Protein AF-A0A352WVX5-F1 (afdb_monomer)

Nearest PDB structures (foldseek):
  4jom-assembly1_A  TM=9.305E-01  e=2.878E-12  Escherichia coli K-12
  5fkv-assembly1_A  TM=9.048E-01  e=1.973E-11  Escherichia coli K-12
  5fku-assembly1_A  TM=9.277E-01  e=1.194E-10  Escherichia coli K-12
  5fkw-assembly1_A  TM=9.059E-01  e=1.439E-10  Escherichia coli K-12
  2hpi-assembly1_A  TM=8.293E-01  e=1.352E-10  Thermus aquaticus

pLDDT: mean 91.46, std 7.33, range [61.94, 97.88]

Solvent-accessible surface area (backbone atoms only — not comparable to full-atom values): 8357 Å² total; per-residue (Å²): 138,91,85,86,74,64,71,89,58,39,68,60,54,52,50,51,51,27,74,70,65,33,69,59,15,41,36,37,23,25,34,65,48,49,21,45,45,54,52,23,41,46,53,39,23,56,76,70,70,44,57,64,71,60,35,52,55,56,37,64,70,47,71,97,53,89,89,51,45,60,71,58,42,38,68,74,35,54,72,58,41,55,52,30,70,74,33,70,69,52,36,53,40,50,57,52,22,64,75,47,44,64,40,78,69,46,84,43,74,38,88,79,41,71,50,78,48,99,52,50,42,69,81,80,44,62,69,44,77,54,101,87,47,59,20,31,70,52,38,63,68,74,71,73,106

Mean predicted aligned error: 5.37 Å

Structure (mmCIF, N/CA/C/O backbone):
data_AF-A0A352WVX5-F1
#
_entry.id   AF-A0A352WVX5-F1
#
loop_
_atom_site.group_PDB
_atom_site.id
_atom_site.type_symbol
_atom_site.label_atom_id
_atom_site.label_alt_id
_atom_site.label_comp_id
_atom_site.label_asym_id
_atom_site.label_entity_id
_atom_site.label_seq_id
_atom_site.pdbx_PDB_ins_code
_atom_site.Cartn_x
_atom_site.Cartn_y
_atom_site.Cartn_z
_atom_site.occupancy
_atom_site.B_iso_or_equiv
_atom_site.auth_seq_id
_atom_site.auth_comp_id
_atom_site.auth_asym_id
_atom_site.auth_atom_id
_atom_site.pdbx_PDB_model_num
ATOM 1 N N . PHE A 1 1 ? 1.938 1.940 28.867 1.00 62.22 1 PHE A N 1
ATOM 2 C CA . PHE A 1 1 ? 2.473 0.575 28.691 1.00 62.22 1 PHE A CA 1
ATOM 3 C C . PHE A 1 1 ? 2.137 0.150 27.274 1.00 62.22 1 PHE A C 1
ATOM 5 O O . PHE A 1 1 ? 1.006 0.393 26.881 1.00 62.22 1 PHE A O 1
ATOM 12 N N . ASP A 1 2 ? 3.092 -0.414 26.534 1.00 75.94 2 ASP A N 1
ATOM 13 C CA . ASP A 1 2 ? 2.877 -0.984 25.196 1.00 75.94 2 ASP A CA 1
ATOM 14 C C . ASP A 1 2 ? 2.750 -2.505 25.362 1.00 75.94 2 ASP A C 1
ATOM 16 O O . ASP A 1 2 ? 3.685 -3.146 25.848 1.00 75.94 2 ASP A O 1
ATOM 20 N N . ILE A 1 3 ? 1.547 -3.049 25.157 1.00 80.81 3 ILE A N 1
ATOM 21 C CA . ILE A 1 3 ? 1.227 -4.457 25.436 1.00 80.81 3 ILE A CA 1
ATOM 22 C C . ILE A 1 3 ? 0.877 -5.143 24.119 1.00 80.81 3 ILE A C 1
ATOM 24 O O . ILE A 1 3 ? -0.211 -4.942 23.585 1.00 80.81 3 ILE A O 1
ATOM 28 N N . ASP A 1 4 ? 1.769 -6.019 23.662 1.00 80.94 4 ASP A N 1
ATOM 29 C CA . ASP A 1 4 ? 1.581 -6.836 22.465 1.00 80.94 4 ASP A CA 1
ATOM 30 C C . ASP A 1 4 ? 1.150 -8.274 22.794 1.00 80.94 4 ASP A C 1
ATOM 32 O O . ASP A 1 4 ? 1.504 -8.844 23.831 1.00 80.94 4 ASP A O 1
ATOM 36 N N . PHE A 1 5 ? 0.434 -8.907 21.863 1.00 81.25 5 PHE A N 1
ATOM 37 C CA . PHE A 1 5 ? 0.106 -10.335 21.898 1.00 81.25 5 PHE A CA 1
ATOM 38 C C . PHE A 1 5 ? 0.393 -11.008 20.549 1.00 81.25 5 PHE A C 1
ATOM 40 O O . PHE A 1 5 ? 0.416 -10.375 19.496 1.00 81.25 5 PHE A O 1
ATOM 47 N N . CYS A 1 6 ? 0.621 -12.326 20.575 1.00 83.25 6 CYS A N 1
ATOM 48 C CA . CYS A 1 6 ? 0.920 -13.099 19.369 1.00 83.25 6 CYS A CA 1
ATOM 49 C C . CYS A 1 6 ? -0.259 -13.089 18.380 1.00 83.25 6 CYS A C 1
ATOM 51 O O . CYS A 1 6 ? -1.419 -13.247 18.770 1.00 83.25 6 CYS A O 1
ATOM 53 N N . TYR A 1 7 ? 0.048 -12.992 17.084 1.00 81.19 7 TYR A N 1
ATOM 54 C CA . TYR A 1 7 ? -0.953 -12.966 16.018 1.00 81.19 7 TYR A CA 1
ATOM 55 C C . TYR A 1 7 ? -1.801 -14.250 15.936 1.00 81.19 7 TYR A C 1
ATOM 57 O O . TYR A 1 7 ? -2.941 -14.180 15.482 1.00 81.19 7 TYR A O 1
ATOM 65 N N . GLU A 1 8 ? -1.278 -15.405 16.370 1.00 85.69 8 GLU A N 1
ATOM 66 C CA . GLU A 1 8 ? -1.929 -16.717 16.213 1.00 85.69 8 GLU A CA 1
ATOM 67 C C . GLU A 1 8 ? -3.246 -16.825 16.989 1.00 85.69 8 GLU A C 1
ATOM 69 O O . GLU A 1 8 ? -4.238 -17.319 16.460 1.00 85.69 8 GLU A O 1
ATOM 74 N N . ARG A 1 9 ? -3.275 -16.320 18.228 1.00 87.81 9 ARG A N 1
ATOM 75 C CA . ARG A 1 9 ? -4.454 -16.363 19.114 1.00 87.81 9 ARG A CA 1
ATOM 76 C C . ARG A 1 9 ? -5.124 -15.000 19.271 1.00 87.81 9 ARG A C 1
ATOM 78 O O . ARG A 1 9 ? -5.912 -14.794 20.191 1.00 87.81 9 ARG A O 1
ATOM 85 N N . ARG A 1 10 ? -4.844 -14.058 18.361 1.00 85.56 10 ARG A N 1
ATOM 86 C CA . ARG A 1 10 ? -5.380 -12.690 18.442 1.00 85.56 10 ARG A CA 1
ATOM 87 C C . ARG A 1 10 ? -6.901 -12.647 18.480 1.00 85.56 10 ARG A C 1
ATOM 89 O O . ARG A 1 10 ? -7.463 -11.843 19.207 1.00 85.56 10 ARG A O 1
ATOM 96 N N . GLY A 1 11 ? -7.561 -13.516 17.713 1.00 87.50 11 GLY A N 1
ATOM 97 C CA . GLY A 1 11 ? -9.021 -13.549 17.646 1.00 87.50 11 GLY A CA 1
ATOM 98 C C . GLY A 1 11 ? -9.640 -13.865 19.005 1.00 87.50 11 GLY A C 1
ATOM 99 O O . GLY A 1 11 ? -10.631 -13.251 19.373 1.00 87.50 11 GLY A O 1
ATOM 100 N N . GLU A 1 12 ? -9.006 -14.748 19.783 1.00 91.31 12 GLU A N 1
ATOM 101 C CA . GLU A 1 12 ? -9.455 -15.097 21.135 1.00 91.31 12 GLU A CA 1
ATOM 102 C C . GLU A 1 12 ? -9.300 -13.922 22.104 1.00 91.31 12 GLU A C 1
ATOM 104 O O . GLU A 1 12 ? -10.182 -13.676 22.921 1.00 91.31 12 GLU A O 1
ATOM 109 N N . VAL A 1 13 ? -8.195 -13.175 21.996 1.00 90.31 13 VAL A N 1
ATOM 110 C CA . VAL A 1 13 ? -7.960 -11.982 22.822 1.00 90.31 13 VAL A CA 1
ATOM 111 C C . VAL A 1 13 ? -8.979 -10.897 22.492 1.00 90.31 13 VAL A C 1
ATOM 113 O O . VAL A 1 13 ? -9.577 -10.348 23.413 1.00 90.31 13 VAL A O 1
ATOM 116 N N . ILE A 1 14 ? -9.202 -10.627 21.199 1.00 89.25 14 ILE A N 1
ATOM 117 C CA . ILE A 1 14 ? -10.191 -9.649 20.723 1.00 89.25 14 ILE A CA 1
ATOM 118 C C . ILE A 1 14 ? -11.579 -10.035 21.231 1.00 89.25 14 ILE A C 1
ATOM 120 O O . ILE A 1 14 ? -12.234 -9.214 21.861 1.00 89.25 14 ILE A O 1
ATOM 124 N N . GLN A 1 15 ? -11.986 -11.294 21.045 1.00 90.81 15 GLN A N 1
ATOM 125 C CA . GLN A 1 15 ? -13.280 -11.773 21.522 1.00 90.81 15 GLN A CA 1
ATOM 126 C C . GLN A 1 15 ? -13.423 -11.589 23.036 1.00 90.81 15 GLN A C 1
ATOM 128 O O . GLN A 1 15 ? -14.416 -11.039 23.496 1.00 90.81 15 GLN A O 1
ATOM 133 N N . TYR A 1 16 ? -12.406 -11.974 23.810 1.00 93.62 16 TYR A N 1
ATOM 134 C CA . TYR A 1 16 ? -12.435 -11.840 25.263 1.00 93.62 16 TYR A CA 1
ATOM 135 C C . TYR A 1 16 ? -12.584 -10.384 25.725 1.00 93.62 16 TYR A C 1
ATOM 137 O O . TYR A 1 16 ? -13.360 -10.111 26.642 1.00 93.62 16 TYR A O 1
ATOM 145 N N . VAL A 1 17 ? -11.849 -9.440 25.126 1.00 92.75 17 VAL A N 1
ATOM 146 C CA . VAL A 1 17 ? -11.974 -8.025 25.514 1.00 92.75 17 VAL A CA 1
ATOM 147 C C . VAL A 1 17 ? -13.305 -7.436 25.051 1.00 92.75 17 VAL A C 1
ATOM 149 O O . VAL A 1 17 ? -13.911 -6.687 25.811 1.00 92.75 17 VAL A O 1
ATOM 152 N N . THR A 1 18 ? -13.803 -7.822 23.876 1.00 91.94 18 THR A N 1
ATOM 153 C CA . THR A 1 18 ? -15.138 -7.442 23.395 1.00 91.94 18 THR A CA 1
ATOM 154 C C . THR A 1 18 ? -16.228 -7.930 24.351 1.00 91.94 18 THR A C 1
ATOM 156 O O . THR A 1 18 ? -17.057 -7.130 24.778 1.00 91.94 18 THR A O 1
ATOM 159 N N . ASP A 1 19 ? -16.180 -9.194 24.779 1.00 94.88 19 ASP A N 1
ATOM 160 C CA . ASP A 1 19 ? -17.145 -9.762 25.732 1.00 94.88 19 ASP A CA 1
ATOM 161 C C . ASP A 1 19 ? -17.065 -9.088 27.111 1.00 94.88 19 ASP A C 1
ATOM 163 O O . ASP A 1 19 ? -18.067 -8.955 27.814 1.00 94.88 19 ASP A O 1
ATOM 167 N N . LYS A 1 20 ? -15.862 -8.668 27.518 1.00 96.19 20 LYS A N 1
ATOM 168 C CA . LYS A 1 20 ? -15.611 -8.073 28.834 1.00 96.19 20 LYS A CA 1
ATOM 169 C C . LYS A 1 20 ? -15.999 -6.597 28.924 1.00 96.19 20 LYS A C 1
ATOM 171 O O . LYS A 1 20 ? -16.459 -6.174 29.985 1.00 96.19 20 LYS A O 1
ATOM 176 N N . TYR A 1 21 ? -15.745 -5.816 27.875 1.00 95.38 21 TYR A N 1
ATOM 177 C CA . TYR A 1 21 ? -15.896 -4.356 27.891 1.00 95.38 21 TYR A CA 1
ATOM 178 C C . TYR A 1 21 ? -17.102 -3.853 27.088 1.00 95.38 21 TYR A C 1
ATOM 180 O O . TYR A 1 21 ? -17.531 -2.730 27.322 1.00 95.38 21 TYR A O 1
ATOM 188 N N . GLY A 1 22 ? -17.684 -4.678 26.213 1.00 94.12 22 GLY A N 1
ATOM 189 C CA . GLY A 1 22 ? -18.787 -4.304 25.328 1.00 94.12 22 GLY A CA 1
ATOM 190 C C . GLY A 1 22 ? -18.325 -4.080 23.887 1.00 94.12 22 GLY A C 1
ATOM 191 O O . GLY A 1 22 ? -17.211 -3.622 23.634 1.00 94.12 22 GLY A O 1
ATOM 192 N N . GLU A 1 23 ? -19.190 -4.413 22.927 1.00 91.56 23 GLU A N 1
ATOM 193 C CA . GLU A 1 23 ? -18.893 -4.333 21.488 1.00 91.56 23 GLU A CA 1
ATOM 194 C C . GLU A 1 23 ? -18.644 -2.899 21.005 1.00 91.56 23 GLU A C 1
ATOM 196 O O . GLU A 1 23 ? -17.811 -2.670 20.134 1.00 91.56 23 GLU A O 1
ATOM 201 N N . ASP A 1 24 ? -19.309 -1.918 21.607 1.00 94.12 24 ASP A N 1
ATOM 202 C CA . ASP A 1 24 ? -19.156 -0.495 21.311 1.00 94.12 24 ASP A CA 1
ATOM 203 C C . ASP A 1 24 ? -17.958 0.159 22.016 1.00 94.12 24 ASP A C 1
ATOM 205 O O . ASP A 1 24 ? -17.561 1.255 21.626 1.00 94.12 24 ASP A O 1
ATOM 209 N N . HIS A 1 25 ? -17.339 -0.514 22.991 1.00 94.88 25 HIS A N 1
ATOM 210 C CA . HIS A 1 25 ? -16.160 -0.048 23.737 1.00 94.88 25 HIS A CA 1
ATOM 211 C C . HIS A 1 25 ? -14.828 -0.585 23.196 1.00 94.88 25 HIS A C 1
ATOM 213 O O . HIS A 1 25 ? -13.762 -0.192 23.679 1.00 94.88 25 HIS A O 1
ATOM 219 N N . VAL A 1 26 ? -14.869 -1.489 22.213 1.00 93.00 26 VAL A N 1
ATOM 220 C CA . VAL A 1 26 ? -13.682 -2.109 21.618 1.00 93.00 26 VAL A CA 1
ATOM 221 C C . VAL A 1 26 ? -13.701 -1.915 20.108 1.00 93.00 26 VAL A C 1
ATOM 223 O O . VAL A 1 26 ? -14.634 -2.330 19.428 1.00 93.00 26 VAL A O 1
ATOM 226 N N . ALA A 1 27 ? -12.630 -1.349 19.555 1.00 92.50 27 ALA A N 1
ATOM 227 C CA . ALA A 1 27 ? -12.440 -1.277 18.108 1.00 92.50 27 ALA A CA 1
ATOM 228 C C . ALA A 1 27 ? -11.032 -1.722 17.721 1.00 92.50 27 ALA A C 1
ATOM 230 O O . ALA A 1 27 ? -10.068 -1.525 18.461 1.00 92.50 27 ALA A O 1
ATOM 231 N N . GL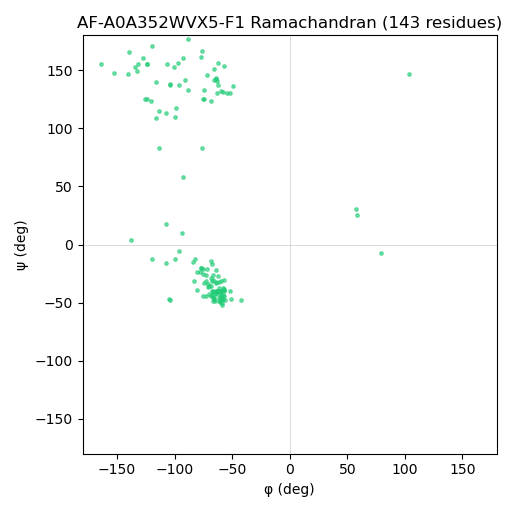N A 1 28 ? -10.894 -2.307 16.534 1.00 91.94 28 GLN A N 1
ATOM 232 C CA . GLN A 1 28 ? -9.575 -2.535 15.947 1.00 91.94 28 GLN A CA 1
ATOM 233 C C . GLN A 1 28 ? -9.024 -1.229 15.359 1.00 91.94 28 GLN A C 1
ATOM 235 O O . GLN A 1 28 ? -9.767 -0.289 15.095 1.00 91.94 28 GLN A O 1
ATOM 240 N N . ILE A 1 29 ? -7.717 -1.152 15.140 1.00 91.00 29 ILE A N 1
ATOM 241 C CA . ILE A 1 29 ? -7.073 0.050 14.599 1.00 91.00 29 ILE A CA 1
ATOM 242 C C . ILE A 1 29 ? -6.895 -0.086 13.082 1.00 91.00 29 ILE A C 1
ATOM 244 O O . ILE A 1 29 ? -6.505 -1.152 12.600 1.00 91.00 29 ILE A O 1
ATOM 248 N N . VAL A 1 30 ? -7.159 0.967 12.301 1.00 90.75 30 VAL A N 1
ATOM 249 C CA . VAL A 1 30 ? -6.860 0.948 10.856 1.00 90.75 30 VAL A CA 1
ATOM 250 C C . VAL A 1 30 ? -5.357 1.027 10.596 1.00 90.75 30 VAL A C 1
ATOM 252 O O . VAL A 1 30 ? -4.597 1.710 11.283 1.00 90.75 30 VAL A O 1
ATOM 255 N N . THR A 1 31 ? -4.924 0.355 9.538 1.00 88.44 31 THR A N 1
ATOM 256 C CA . THR A 1 31 ? -3.623 0.566 8.909 1.00 88.44 31 THR A CA 1
ATOM 257 C C . THR A 1 31 ? -3.803 0.812 7.416 1.00 88.44 31 THR A C 1
ATOM 259 O O . THR A 1 31 ? -4.830 0.466 6.829 1.00 88.44 31 THR A O 1
ATOM 262 N N . PHE A 1 32 ? -2.804 1.404 6.775 1.00 88.19 32 PHE A N 1
ATOM 263 C CA . PHE A 1 32 ? -2.842 1.677 5.345 1.00 88.19 32 PHE A CA 1
ATOM 264 C C . PHE A 1 32 ? -1.688 0.977 4.652 1.00 88.19 32 PHE A C 1
ATOM 266 O O . PHE A 1 32 ? -0.520 1.213 4.959 1.00 88.19 32 PHE A O 1
ATOM 273 N N . ASN A 1 33 ? -2.022 0.153 3.662 1.00 88.12 33 ASN A N 1
ATOM 274 C CA . ASN A 1 33 ? -1.014 -0.353 2.745 1.00 88.12 33 ASN A CA 1
ATOM 275 C C . ASN A 1 33 ? -0.628 0.775 1.795 1.00 88.12 33 ASN A C 1
ATOM 277 O O . ASN A 1 33 ? -1.489 1.359 1.133 1.00 88.12 33 ASN A O 1
ATOM 281 N N . THR A 1 34 ? 0.662 1.076 1.719 1.00 91.50 34 THR A N 1
ATOM 282 C CA . THR A 1 34 ? 1.191 2.117 0.840 1.00 91.50 34 THR A CA 1
ATOM 283 C C . THR A 1 34 ? 1.626 1.545 -0.507 1.00 91.50 34 THR A C 1
ATOM 285 O O . THR A 1 34 ? 1.841 0.338 -0.678 1.00 91.50 34 THR A O 1
ATOM 288 N N . MET A 1 35 ? 1.746 2.413 -1.507 1.00 94.06 35 MET A N 1
ATOM 289 C CA . MET A 1 35 ? 2.281 2.059 -2.818 1.00 94.06 35 MET A CA 1
ATOM 290 C C . MET A 1 35 ? 3.810 1.927 -2.747 1.00 94.06 35 MET A C 1
ATOM 292 O O . MET A 1 35 ? 4.545 2.855 -3.075 1.00 94.06 35 MET A O 1
ATOM 296 N N . ALA A 1 36 ? 4.298 0.764 -2.309 1.00 94.69 36 ALA A N 1
ATOM 297 C CA . ALA A 1 36 ? 5.730 0.444 -2.315 1.00 94.69 36 ALA A CA 1
ATOM 298 C C . ALA A 1 36 ? 6.310 0.436 -3.745 1.00 94.69 36 ALA A C 1
ATOM 300 O O . ALA A 1 36 ? 5.579 0.148 -4.697 1.00 94.69 36 ALA A O 1
ATOM 301 N N . ALA A 1 37 ? 7.625 0.640 -3.896 1.00 96.12 37 ALA A N 1
ATOM 302 C CA . ALA A 1 37 ? 8.328 0.774 -5.184 1.00 96.12 37 ALA A CA 1
ATOM 303 C C . ALA A 1 37 ?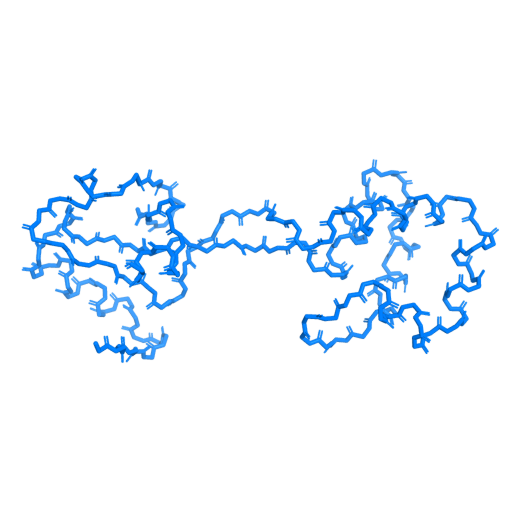 7.881 -0.232 -6.271 1.00 96.12 37 ALA A C 1
ATOM 305 O O . ALA A 1 37 ? 7.551 0.123 -7.402 1.00 96.12 37 ALA A O 1
ATOM 306 N N . ARG A 1 38 ? 7.786 -1.521 -5.923 1.00 95.50 38 ARG A N 1
ATOM 307 C CA . ARG A 1 38 ? 7.356 -2.576 -6.863 1.00 95.50 38 ARG A CA 1
ATOM 308 C C . ARG A 1 38 ? 5.866 -2.547 -7.189 1.00 95.50 38 ARG A C 1
ATOM 310 O O . ARG A 1 38 ? 5.468 -3.003 -8.259 1.00 95.50 38 ARG A O 1
ATOM 317 N N . ALA A 1 39 ? 5.035 -2.125 -6.243 1.00 95.19 39 ALA A N 1
ATOM 318 C CA . ALA A 1 39 ? 3.594 -2.031 -6.436 1.00 95.19 39 ALA A CA 1
ATOM 319 C C . ALA A 1 39 ? 3.253 -0.810 -7.295 1.00 95.19 39 ALA A C 1
ATOM 321 O O . ALA A 1 39 ? 2.504 -0.948 -8.260 1.00 95.19 39 ALA A O 1
ATOM 322 N N . VAL A 1 40 ? 3.877 0.340 -7.012 1.00 97.38 40 VAL A N 1
ATOM 323 C CA . VAL A 1 40 ? 3.613 1.587 -7.735 1.00 97.38 40 VAL A CA 1
ATOM 324 C C . VAL A 1 40 ? 3.980 1.487 -9.217 1.00 97.38 40 VAL A C 1
ATOM 326 O O . VAL A 1 40 ? 3.180 1.893 -10.053 1.00 97.38 40 VAL A O 1
ATOM 329 N N . ILE A 1 41 ? 5.097 0.831 -9.572 1.00 97.62 41 ILE A N 1
ATOM 330 C CA . ILE A 1 41 ? 5.450 0.561 -10.981 1.00 97.62 41 ILE A CA 1
ATOM 331 C C . ILE A 1 41 ? 4.338 -0.224 -11.681 1.00 97.62 41 ILE A C 1
ATOM 333 O O . ILE A 1 41 ? 3.957 0.104 -12.802 1.00 97.62 41 ILE A O 1
ATOM 337 N N . ARG A 1 42 ? 3.798 -1.257 -11.023 1.00 97.12 42 ARG A N 1
ATOM 338 C CA . ARG A 1 42 ? 2.753 -2.103 -11.611 1.00 97.12 42 ARG A CA 1
ATOM 339 C C . ARG A 1 42 ? 1.451 -1.356 -11.831 1.00 97.12 42 ARG A C 1
ATOM 341 O O . ARG A 1 42 ? 0.799 -1.557 -12.852 1.00 97.12 42 ARG A O 1
ATOM 348 N N . ASP A 1 43 ? 1.066 -0.516 -10.880 1.00 96.81 43 ASP A N 1
ATOM 349 C CA . ASP A 1 43 ? -0.183 0.231 -10.983 1.00 96.81 43 ASP A CA 1
ATOM 350 C C . ASP A 1 43 ? -0.108 1.344 -12.008 1.00 96.81 43 ASP A C 1
ATOM 352 O O . ASP A 1 43 ? -1.027 1.475 -12.812 1.00 96.81 43 ASP A O 1
ATOM 356 N N . VAL A 1 44 ? 0.986 2.104 -11.998 1.00 97.81 44 VAL A N 1
ATOM 357 C CA . VAL A 1 44 ? 1.194 3.194 -12.950 1.00 97.81 44 VAL A CA 1
ATOM 358 C C . VAL A 1 44 ? 1.365 2.639 -14.355 1.00 97.81 44 VAL A C 1
ATOM 360 O O . VAL A 1 44 ? 0.693 3.108 -15.266 1.00 97.81 44 VAL A O 1
ATOM 363 N N . GLY A 1 45 ? 2.165 1.582 -14.526 1.00 97.75 45 GLY A N 1
ATOM 364 C CA . GLY A 1 45 ? 2.325 0.921 -15.819 1.00 97.75 45 GLY A CA 1
ATOM 365 C C . GLY A 1 45 ? 0.997 0.421 -16.386 1.00 97.75 45 GLY A C 1
ATOM 366 O O . GLY A 1 45 ? 0.700 0.674 -17.548 1.00 97.75 45 GLY A O 1
ATOM 367 N N . ARG A 1 46 ? 0.146 -0.196 -15.553 1.00 97.12 46 ARG A N 1
ATOM 368 C CA . ARG A 1 46 ? -1.207 -0.603 -15.968 1.00 97.12 46 ARG A CA 1
ATOM 369 C C . ARG A 1 46 ? -2.095 0.596 -16.317 1.00 97.12 46 ARG A C 1
ATOM 371 O O . ARG A 1 46 ? -2.839 0.520 -17.284 1.00 97.12 46 ARG A O 1
ATOM 378 N N . ALA A 1 47 ? -2.050 1.674 -15.536 1.00 97.25 47 ALA A N 1
ATOM 379 C CA . ALA A 1 47 ? -2.863 2.867 -15.783 1.00 97.25 47 ALA A CA 1
ATOM 380 C C . ALA A 1 47 ? -2.445 3.626 -17.05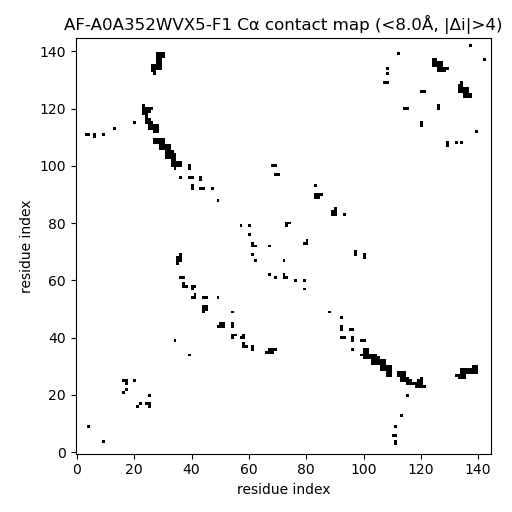5 1.00 97.25 47 ALA A C 1
ATOM 382 O O . ALA A 1 47 ? -3.280 4.270 -17.681 1.00 97.25 47 ALA A O 1
ATOM 383 N N . MET A 1 48 ? -1.168 3.535 -17.432 1.00 97.25 48 MET A N 1
ATOM 384 C CA . MET A 1 48 ? -0.596 4.145 -18.636 1.00 97.25 48 MET A CA 1
ATOM 385 C C . MET A 1 48 ? -0.579 3.205 -19.850 1.00 97.25 48 MET A C 1
ATOM 387 O O . MET A 1 48 ? 0.049 3.530 -20.852 1.00 97.25 48 MET A O 1
ATOM 391 N N . ASP A 1 49 ? -1.241 2.048 -19.758 1.00 96.81 49 ASP A N 1
ATOM 392 C CA . ASP A 1 49 ? -1.325 1.043 -20.827 1.00 96.81 49 ASP A CA 1
ATOM 393 C C . ASP A 1 49 ? 0.044 0.518 -21.313 1.00 96.81 49 ASP A C 1
ATOM 395 O O . ASP A 1 49 ? 0.234 0.120 -22.463 1.00 96.81 49 ASP A O 1
ATOM 399 N N . VAL A 1 50 ? 1.037 0.487 -20.416 1.00 97.44 50 VAL A N 1
ATOM 400 C CA . VAL A 1 50 ? 2.337 -0.134 -20.693 1.00 97.44 50 VAL A CA 1
ATOM 401 C C . VAL A 1 50 ? 2.164 -1.657 -20.663 1.00 97.44 50 VAL A C 1
ATOM 403 O O . VAL A 1 50 ? 1.604 -2.186 -19.694 1.00 97.44 50 VAL A O 1
ATOM 406 N N . PRO A 1 51 ? 2.682 -2.406 -21.659 1.00 97.69 51 PRO A N 1
ATOM 407 C CA . PRO A 1 51 ? 2.521 -3.853 -21.710 1.00 97.69 51 PRO A CA 1
ATOM 408 C C . PRO A 1 51 ? 2.944 -4.541 -20.410 1.00 97.69 51 PRO A C 1
ATOM 410 O O . PRO A 1 51 ? 4.054 -4.337 -19.910 1.00 97.69 51 PRO A O 1
ATOM 413 N N . TYR A 1 52 ? 2.082 -5.420 -19.890 1.00 96.00 52 TYR A N 1
ATOM 414 C CA . TYR A 1 52 ? 2.289 -6.098 -18.605 1.00 96.00 52 TYR A CA 1
ATOM 415 C C . TYR A 1 52 ? 3.661 -6.781 -18.497 1.00 96.00 52 TYR A C 1
ATOM 417 O O . TYR A 1 52 ? 4.314 -6.703 -17.459 1.00 96.00 52 TYR A O 1
ATOM 425 N N . ALA A 1 53 ? 4.129 -7.412 -19.578 1.00 97.50 53 ALA A N 1
ATOM 426 C CA . ALA A 1 53 ? 5.434 -8.069 -19.615 1.00 97.50 53 ALA A CA 1
ATOM 427 C C . ALA A 1 53 ? 6.595 -7.088 -19.369 1.00 97.50 53 ALA A C 1
ATOM 429 O O . ALA A 1 53 ? 7.532 -7.409 -18.635 1.00 97.50 53 ALA A O 1
ATOM 430 N N . THR A 1 54 ? 6.513 -5.882 -19.934 1.00 96.69 54 THR A N 1
ATOM 431 C CA . THR A 1 54 ? 7.497 -4.811 -19.737 1.00 96.69 54 THR A CA 1
ATOM 432 C C . THR A 1 54 ? 7.471 -4.320 -18.295 1.00 96.69 54 THR A C 1
ATOM 434 O O . THR A 1 54 ? 8.511 -4.279 -17.636 1.00 96.69 54 THR A O 1
ATOM 437 N N . VAL A 1 55 ? 6.276 -4.034 -17.775 1.00 97.62 55 VAL A N 1
ATOM 438 C CA . VAL A 1 55 ? 6.071 -3.573 -16.395 1.00 97.62 55 VAL A CA 1
ATOM 439 C C . VAL A 1 55 ? 6.598 -4.594 -15.383 1.00 97.62 55 VAL A C 1
ATOM 441 O O . VAL A 1 55 ? 7.325 -4.237 -14.456 1.00 97.62 55 VAL A O 1
ATOM 444 N N . GLU A 1 56 ? 6.288 -5.878 -15.571 1.00 97.25 56 GLU A N 1
ATOM 445 C CA . GLU A 1 56 ? 6.732 -6.942 -14.670 1.00 97.25 56 GLU A CA 1
ATOM 446 C C . GLU A 1 56 ? 8.249 -7.159 -14.740 1.00 97.25 56 GLU A C 1
ATOM 448 O O . GLU A 1 56 ? 8.878 -7.411 -13.710 1.00 97.25 56 GLU A O 1
ATOM 453 N N . ARG A 1 57 ? 8.862 -7.021 -15.924 1.00 96.69 57 ARG A N 1
ATOM 454 C CA . ARG A 1 57 ? 10.324 -7.087 -16.080 1.00 96.69 57 ARG A CA 1
ATOM 455 C C . ARG A 1 57 ? 11.016 -5.974 -15.293 1.00 96.69 57 ARG A C 1
ATOM 457 O O . ARG A 1 57 ? 11.954 -6.264 -14.554 1.00 96.69 57 ARG A O 1
ATOM 464 N N . ILE A 1 58 ? 10.523 -4.740 -15.390 1.00 96.38 58 ILE A N 1
ATOM 465 C CA . ILE A 1 58 ? 11.053 -3.592 -14.638 1.00 96.38 58 ILE A CA 1
ATOM 466 C C . ILE A 1 58 ? 10.832 -3.796 -13.131 1.00 96.38 58 ILE A C 1
ATOM 468 O O . ILE A 1 58 ? 11.774 -3.721 -12.344 1.00 96.38 58 ILE A O 1
ATOM 472 N N . ALA A 1 59 ? 9.617 -4.162 -12.710 1.00 96.69 59 ALA A N 1
ATOM 473 C CA . ALA A 1 59 ? 9.280 -4.362 -11.297 1.00 96.69 59 ALA A CA 1
ATOM 474 C C . ALA A 1 59 ? 10.043 -5.525 -10.628 1.00 96.69 59 ALA A C 1
ATOM 476 O O . ALA A 1 59 ? 10.144 -5.575 -9.397 1.00 96.69 59 ALA A O 1
ATOM 477 N N . LYS A 1 60 ? 10.557 -6.494 -11.398 1.00 96.12 60 LYS A N 1
ATOM 478 C CA . LYS A 1 60 ? 11.416 -7.583 -10.895 1.00 96.12 60 LYS A CA 1
ATOM 479 C C . LYS A 1 60 ? 12.860 -7.157 -10.642 1.00 96.12 60 LYS A C 1
ATOM 481 O O . LYS A 1 60 ? 13.505 -7.805 -9.824 1.00 96.12 60 LYS A O 1
ATOM 486 N N . ARG A 1 61 ? 13.343 -6.101 -11.303 1.00 95.44 61 ARG A N 1
ATOM 487 C CA . ARG A 1 61 ? 14.698 -5.563 -11.097 1.00 95.44 61 ARG A CA 1
ATOM 488 C C . ARG A 1 61 ? 14.819 -4.727 -9.825 1.00 95.44 61 ARG A C 1
ATOM 490 O O . ARG A 1 61 ? 15.910 -4.588 -9.299 1.00 95.44 61 ARG A O 1
ATOM 497 N N . ILE A 1 62 ? 13.701 -4.237 -9.290 1.00 95.94 62 ILE A N 1
ATOM 498 C CA . ILE A 1 62 ? 13.681 -3.542 -8.000 1.00 95.94 62 ILE A CA 1
ATOM 499 C C . ILE A 1 62 ? 13.983 -4.535 -6.857 1.00 95.94 62 ILE A C 1
ATOM 501 O O . ILE A 1 62 ? 13.242 -5.520 -6.708 1.00 95.94 62 ILE A O 1
ATOM 505 N N . PRO A 1 63 ? 15.014 -4.280 -6.026 1.00 93.88 63 PRO A N 1
ATOM 506 C CA . PRO A 1 63 ? 15.377 -5.141 -4.903 1.00 93.88 63 PRO A CA 1
ATOM 507 C C . PRO A 1 63 ? 14.237 -5.370 -3.902 1.00 93.88 63 PRO A C 1
ATOM 509 O O . PRO A 1 63 ? 13.338 -4.548 -3.723 1.00 93.88 63 PRO A O 1
ATOM 512 N N . ARG A 1 64 ? 14.282 -6.508 -3.200 1.00 91.38 64 ARG A N 1
ATOM 513 C CA . ARG A 1 64 ? 13.331 -6.849 -2.126 1.00 91.38 64 ARG A CA 1
ATOM 514 C C . ARG A 1 64 ? 13.861 -6.408 -0.764 1.00 91.38 64 ARG A C 1
ATOM 516 O O . ARG A 1 64 ? 14.041 -7.231 0.127 1.00 91.38 64 ARG A O 1
ATOM 523 N N . VAL A 1 65 ? 14.125 -5.115 -0.632 1.00 92.31 65 VAL A N 1
ATOM 524 C CA . VAL A 1 65 ? 14.542 -4.499 0.630 1.00 92.31 65 VAL A CA 1
ATOM 525 C C . VAL A 1 65 ? 13.354 -3.745 1.217 1.00 92.31 65 VAL A C 1
ATOM 527 O O . VAL A 1 65 ? 12.584 -3.116 0.487 1.00 92.31 65 VAL A O 1
ATOM 530 N N . LEU A 1 66 ? 13.169 -3.851 2.533 1.00 87.56 66 LEU A N 1
ATOM 531 C CA . LEU A 1 66 ? 12.106 -3.136 3.231 1.00 87.56 66 LEU A CA 1
ATOM 532 C C . LEU A 1 66 ? 12.295 -1.625 3.032 1.00 87.56 66 LEU A C 1
ATOM 534 O O . LEU A 1 66 ? 13.398 -1.117 3.207 1.00 87.56 66 LEU A O 1
ATOM 538 N N . ASN A 1 67 ? 11.219 -0.922 2.673 1.00 88.62 67 ASN A N 1
ATOM 539 C CA . ASN A 1 67 ? 11.210 0.530 2.454 1.00 88.62 67 ASN A CA 1
ATOM 540 C C . ASN A 1 67 ? 12.187 1.039 1.374 1.00 88.62 67 ASN A C 1
ATOM 542 O O . ASN A 1 67 ? 12.589 2.200 1.414 1.00 88.62 67 ASN A O 1
ATOM 546 N N . ILE A 1 68 ? 12.563 0.203 0.396 1.00 95.38 68 ILE A N 1
ATOM 547 C CA . ILE A 1 68 ? 13.323 0.679 -0.766 1.00 95.38 68 ILE A CA 1
ATOM 548 C C . ILE A 1 68 ? 12.510 1.697 -1.571 1.00 95.38 68 ILE A C 1
ATOM 550 O O . ILE A 1 68 ? 11.320 1.486 -1.819 1.00 95.38 68 ILE A O 1
ATOM 554 N N . THR A 1 69 ? 13.171 2.770 -2.000 1.00 96.56 69 THR A N 1
ATOM 555 C CA . THR A 1 69 ? 12.594 3.781 -2.890 1.00 96.56 69 THR A CA 1
ATOM 556 C C . THR A 1 69 ? 12.978 3.521 -4.342 1.00 96.56 69 THR A C 1
ATOM 558 O O . THR A 1 69 ? 14.018 2.915 -4.628 1.00 96.56 69 THR A O 1
ATOM 561 N N . LEU A 1 70 ? 12.178 4.022 -5.281 1.00 96.25 70 LEU A N 1
ATOM 562 C CA . LEU A 1 70 ? 12.502 3.979 -6.708 1.00 96.25 70 LEU A CA 1
ATOM 563 C C . LEU A 1 70 ? 13.845 4.656 -7.002 1.00 96.25 70 LEU A C 1
ATOM 565 O O . LEU A 1 70 ? 14.626 4.141 -7.796 1.00 96.25 70 LEU A O 1
ATOM 569 N N . ASP A 1 71 ? 14.148 5.772 -6.338 1.00 95.75 71 ASP A N 1
ATOM 570 C CA . ASP A 1 71 ? 15.429 6.465 -6.510 1.00 95.75 71 ASP A CA 1
ATOM 571 C C . ASP A 1 71 ? 16.622 5.635 -6.031 1.00 95.75 71 ASP A C 1
ATOM 573 O O . ASP A 1 71 ? 17.661 5.628 -6.691 1.00 95.75 71 ASP A O 1
ATOM 577 N N . ALA A 1 72 ? 16.494 4.932 -4.903 1.00 95.56 72 ALA A N 1
ATOM 578 C CA . ALA A 1 72 ? 17.546 4.041 -4.420 1.00 95.56 72 ALA A CA 1
ATOM 579 C C . ALA A 1 72 ? 17.738 2.854 -5.375 1.00 95.56 72 ALA A C 1
ATOM 581 O O . ALA A 1 72 ? 18.860 2.578 -5.796 1.00 95.56 72 ALA A O 1
ATOM 582 N N . ALA A 1 73 ? 16.641 2.223 -5.801 1.00 95.31 73 ALA A N 1
ATOM 583 C CA . ALA A 1 73 ? 16.687 1.082 -6.711 1.00 95.31 73 ALA A CA 1
ATOM 584 C C . ALA A 1 73 ? 17.327 1.426 -8.068 1.00 95.31 73 ALA A C 1
ATOM 586 O O . ALA A 1 73 ? 18.125 0.651 -8.591 1.00 95.31 73 ALA A O 1
ATOM 587 N N . LEU A 1 74 ? 17.017 2.599 -8.631 1.00 94.56 74 LEU A N 1
ATOM 588 C CA . LEU A 1 74 ? 17.590 3.046 -9.907 1.00 94.56 74 LEU A CA 1
ATOM 589 C C . LEU A 1 74 ? 19.065 3.455 -9.794 1.00 94.56 74 LEU A C 1
ATOM 591 O O . LEU A 1 74 ? 19.796 3.357 -10.775 1.00 94.56 74 LEU A O 1
ATOM 595 N N . LYS A 1 75 ? 19.527 3.887 -8.614 1.00 94.75 75 LYS A N 1
ATOM 596 C CA . LYS A 1 75 ? 20.955 4.149 -8.368 1.00 94.75 75 LYS A CA 1
ATOM 597 C C . LYS A 1 75 ? 21.777 2.864 -8.294 1.00 94.75 75 LYS A C 1
ATOM 599 O O . LYS A 1 75 ? 22.935 2.871 -8.704 1.00 94.75 75 LYS A O 1
ATOM 604 N N . GLU A 1 76 ? 21.198 1.788 -7.766 1.00 94.00 76 GLU A N 1
ATOM 605 C CA . GLU A 1 76 ? 21.860 0.482 -7.669 1.00 94.00 76 GLU A CA 1
ATOM 606 C C . GLU A 1 76 ? 21.947 -0.231 -9.026 1.00 94.00 76 GLU A C 1
ATOM 608 O O . GLU A 1 76 ? 22.933 -0.915 -9.301 1.00 94.00 76 GLU A O 1
ATOM 613 N N . ASP A 1 77 ? 20.953 -0.041 -9.898 1.00 94.62 77 ASP A N 1
ATOM 614 C CA . ASP A 1 77 ? 20.899 -0.662 -11.222 1.00 94.62 77 ASP A CA 1
ATOM 615 C C . ASP A 1 77 ? 21.010 0.376 -12.350 1.00 94.62 77 ASP A C 1
ATOM 617 O O . ASP A 1 77 ? 20.021 0.796 -12.958 1.00 94.62 77 ASP A O 1
ATOM 621 N N . LYS A 1 78 ? 22.251 0.762 -12.669 1.00 94.19 78 LYS A N 1
ATOM 622 C CA . LYS A 1 78 ? 22.533 1.741 -13.730 1.00 94.19 78 LYS A CA 1
ATOM 623 C C . LYS A 1 78 ? 21.992 1.311 -15.097 1.00 94.19 78 LYS A C 1
ATOM 625 O O . LYS A 1 78 ? 21.469 2.138 -15.831 1.00 94.19 78 LYS A O 1
ATOM 630 N N . ALA A 1 79 ? 22.059 0.021 -15.425 1.00 95.94 79 ALA A N 1
ATOM 631 C CA . ALA A 1 79 ? 21.551 -0.473 -16.702 1.00 95.94 79 ALA A CA 1
ATOM 632 C C . ALA A 1 79 ? 20.022 -0.342 -16.805 1.00 95.94 79 ALA A C 1
ATOM 634 O O . ALA A 1 79 ? 19.496 -0.176 -17.900 1.00 95.94 79 ALA A O 1
ATOM 635 N N . LEU A 1 80 ? 19.297 -0.435 -15.683 1.00 95.31 80 LEU A N 1
ATOM 636 C CA . LEU A 1 80 ? 17.863 -0.135 -15.646 1.00 95.31 80 LEU A CA 1
ATOM 637 C C . LEU A 1 80 ? 17.597 1.360 -15.811 1.00 95.31 80 LEU A C 1
ATOM 639 O O . LEU A 1 80 ? 16.670 1.734 -16.525 1.00 95.31 80 LEU A O 1
ATOM 643 N N . ALA A 1 81 ? 18.390 2.201 -15.146 1.00 95.69 81 ALA A N 1
ATOM 644 C CA . ALA A 1 81 ? 18.258 3.648 -15.253 1.00 95.69 81 ALA A CA 1
ATOM 645 C C . ALA A 1 81 ? 18.471 4.121 -16.700 1.00 95.69 81 ALA A C 1
ATOM 647 O O . ALA A 1 81 ? 17.604 4.804 -17.238 1.00 95.69 81 ALA A O 1
ATOM 648 N N . ASP A 1 82 ? 19.549 3.672 -17.348 1.00 96.56 82 ASP A N 1
ATOM 649 C CA . ASP A 1 82 ? 19.866 4.013 -18.740 1.00 96.56 82 ASP A CA 1
ATOM 650 C C . ASP A 1 82 ? 18.753 3.541 -19.700 1.00 96.56 82 ASP A C 1
ATOM 652 O O . ASP A 1 82 ? 18.350 4.263 -20.612 1.00 96.56 82 ASP A O 1
ATOM 656 N N . GLU A 1 83 ? 18.200 2.345 -19.466 1.00 95.81 83 GLU A N 1
ATOM 657 C CA . GLU A 1 83 ? 17.067 1.819 -20.232 1.00 95.81 83 GLU A CA 1
ATOM 658 C C . GLU A 1 83 ? 15.823 2.712 -20.096 1.00 95.81 83 GLU A C 1
ATOM 660 O O . GLU A 1 83 ? 15.217 3.085 -21.102 1.00 95.81 83 GLU A O 1
ATOM 665 N N . ILE A 1 84 ? 15.463 3.089 -18.866 1.00 96.06 84 ILE A N 1
ATOM 666 C CA . ILE A 1 84 ? 14.319 3.967 -18.587 1.00 96.06 84 ILE A CA 1
ATOM 667 C C . ILE A 1 84 ? 14.525 5.351 -19.203 1.00 96.06 84 ILE A C 1
ATOM 669 O O . ILE A 1 84 ? 13.574 5.914 -19.732 1.00 96.06 84 ILE A O 1
ATOM 673 N N . GLU A 1 85 ? 15.735 5.910 -19.150 1.00 95.50 85 GLU A N 1
ATOM 674 C CA . GLU A 1 85 ? 16.018 7.222 -19.743 1.00 95.50 85 GLU A CA 1
ATOM 675 C C . GLU A 1 85 ? 15.937 7.207 -21.273 1.00 95.50 85 GLU A C 1
ATOM 677 O O . GLU A 1 85 ? 15.547 8.210 -21.877 1.00 95.50 85 GLU A O 1
ATOM 682 N N . SER A 1 86 ? 16.268 6.072 -21.895 1.00 96.19 86 SER A N 1
ATOM 683 C CA . SER A 1 86 ? 16.234 5.906 -23.351 1.00 96.19 86 SER A CA 1
ATOM 684 C C . SER A 1 86 ? 14.823 5.755 -23.937 1.00 96.19 86 SER A C 1
ATOM 686 O O . SER A 1 86 ? 14.623 6.026 -25.122 1.00 96.19 86 SER A O 1
ATOM 688 N N . ASP A 1 87 ? 13.839 5.366 -23.121 1.00 96.94 87 ASP A N 1
ATOM 689 C CA . ASP A 1 87 ? 12.453 5.141 -23.535 1.00 96.94 87 ASP A CA 1
ATOM 690 C C . ASP A 1 87 ? 11.524 6.183 -22.895 1.00 96.94 87 ASP A C 1
ATOM 692 O O . ASP A 1 87 ? 11.320 6.221 -21.682 1.00 96.94 87 ASP A O 1
ATOM 696 N N . VAL A 1 88 ? 10.915 7.027 -23.733 1.00 97.06 88 VAL A N 1
ATOM 697 C CA . VAL A 1 88 ? 10.022 8.112 -23.294 1.00 97.06 88 VAL A CA 1
ATOM 698 C C . VAL A 1 88 ? 8.845 7.591 -22.463 1.00 97.06 88 VAL A C 1
ATOM 700 O O . VAL A 1 88 ? 8.498 8.205 -21.455 1.00 97.06 88 VAL A O 1
ATOM 703 N N . ILE A 1 89 ? 8.259 6.452 -22.841 1.00 96.19 89 ILE A N 1
ATOM 704 C CA . ILE A 1 89 ? 7.103 5.874 -22.146 1.00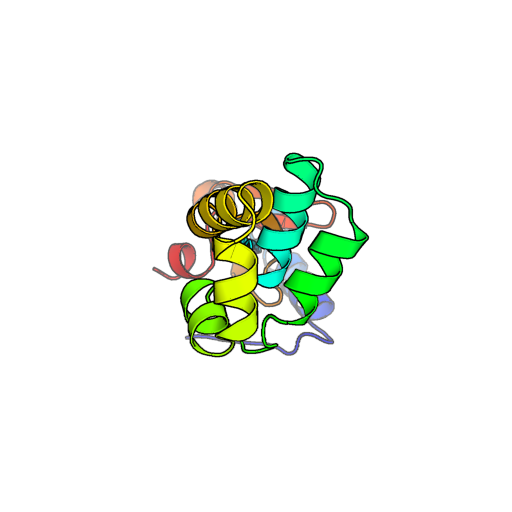 96.19 89 ILE A CA 1
ATOM 705 C C . ILE A 1 89 ? 7.529 5.382 -20.761 1.00 96.19 89 ILE A C 1
ATOM 707 O O . ILE A 1 89 ? 6.846 5.651 -19.769 1.00 96.19 89 ILE A O 1
ATOM 711 N N . LEU A 1 90 ? 8.671 4.693 -20.671 1.00 96.94 90 LEU A N 1
ATOM 712 C CA . LEU A 1 90 ? 9.185 4.202 -19.389 1.00 96.94 90 LEU A CA 1
ATOM 713 C C . LEU A 1 90 ? 9.606 5.343 -18.467 1.00 96.94 90 LEU A C 1
ATOM 715 O O . LEU A 1 90 ? 9.327 5.288 -17.266 1.00 96.94 90 LEU A O 1
ATOM 719 N N . ARG A 1 91 ? 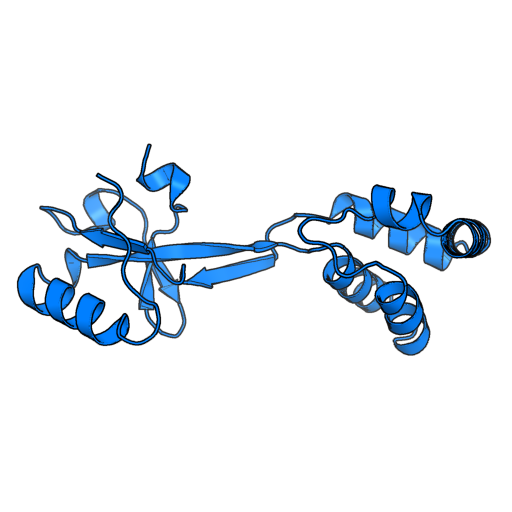10.235 6.383 -19.015 1.00 97.62 91 ARG A N 1
ATOM 720 C CA . ARG A 1 91 ? 10.605 7.581 -18.263 1.00 97.62 91 ARG A CA 1
ATOM 721 C C . ARG A 1 91 ? 9.379 8.242 -17.649 1.00 97.62 91 ARG A C 1
ATOM 723 O O . ARG A 1 91 ? 9.360 8.464 -16.439 1.00 97.62 91 ARG A O 1
ATOM 730 N N . ASP A 1 92 ? 8.351 8.503 -18.451 1.00 97.56 92 ASP A N 1
ATOM 731 C CA . ASP A 1 92 ? 7.135 9.172 -17.988 1.00 97.56 92 ASP A CA 1
ATOM 732 C C . ASP A 1 92 ? 6.397 8.307 -16.948 1.00 97.56 92 ASP A C 1
ATOM 734 O O . ASP A 1 92 ? 5.980 8.813 -15.900 1.00 97.56 92 ASP A O 1
ATOM 738 N N . MET A 1 93 ? 6.342 6.985 -17.167 1.00 97.81 93 MET A N 1
ATOM 739 C CA . MET A 1 93 ? 5.817 6.016 -16.197 1.00 97.81 93 MET A CA 1
ATOM 740 C C . MET A 1 93 ? 6.550 6.099 -14.856 1.00 97.81 93 MET A C 1
ATOM 742 O O . MET A 1 93 ? 5.918 6.176 -13.801 1.00 97.81 93 MET A O 1
ATOM 746 N N . ILE A 1 94 ? 7.882 6.115 -14.867 1.00 97.56 94 ILE A N 1
ATOM 747 C CA . ILE A 1 94 ? 8.686 6.177 -13.643 1.00 97.56 94 ILE A CA 1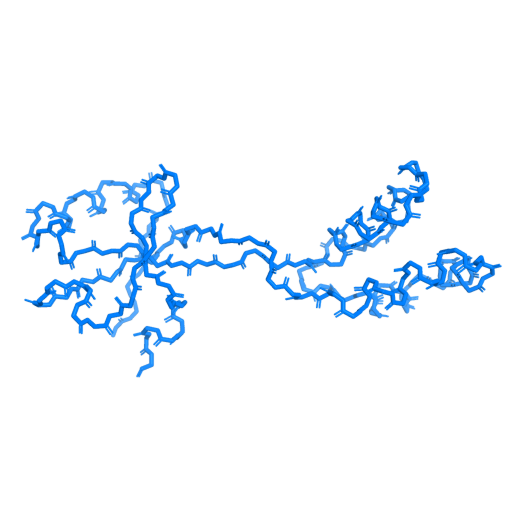
ATOM 748 C C . ILE A 1 94 ? 8.579 7.549 -12.973 1.00 97.56 94 ILE A C 1
ATOM 750 O O . ILE A 1 94 ? 8.516 7.619 -11.746 1.00 97.56 94 ILE A O 1
ATOM 754 N N . THR A 1 95 ? 8.485 8.640 -13.735 1.00 97.88 95 THR A N 1
ATOM 755 C CA . THR A 1 95 ? 8.235 9.980 -13.186 1.00 97.88 95 THR A CA 1
ATOM 756 C C . THR A 1 95 ? 6.911 10.041 -12.427 1.00 97.88 95 THR A C 1
ATOM 758 O O . THR A 1 95 ? 6.863 10.603 -11.331 1.00 97.88 95 THR A O 1
ATOM 761 N N . VAL A 1 96 ? 5.842 9.451 -12.968 1.00 97.88 96 VAL A N 1
ATOM 762 C CA . VAL A 1 96 ? 4.554 9.357 -12.264 1.00 97.88 96 VAL A CA 1
ATOM 763 C C . VAL A 1 96 ? 4.667 8.426 -11.056 1.00 97.88 96 VAL A C 1
ATOM 765 O O . VAL A 1 96 ? 4.219 8.786 -9.968 1.00 97.88 96 VAL A O 1
ATOM 768 N N . ALA A 1 97 ? 5.325 7.275 -11.205 1.00 97.69 97 ALA A N 1
ATOM 769 C CA . ALA A 1 97 ? 5.505 6.321 -10.115 1.00 97.69 97 ALA A CA 1
ATOM 770 C C . ALA A 1 97 ? 6.248 6.926 -8.915 1.00 97.69 97 ALA A C 1
ATOM 772 O O . ALA A 1 97 ? 5.824 6.719 -7.783 1.00 97.69 97 ALA A O 1
ATOM 773 N N . LYS A 1 98 ? 7.281 7.748 -9.139 1.00 97.38 98 LYS A N 1
ATOM 774 C CA . LYS A 1 98 ? 7.990 8.468 -8.064 1.00 97.38 98 LYS A CA 1
ATOM 775 C C . LYS A 1 98 ? 7.095 9.438 -7.291 1.00 97.38 98 LYS A C 1
ATOM 777 O O . LYS A 1 98 ? 7.296 9.620 -6.099 1.00 97.38 98 LYS A O 1
ATOM 782 N N . LYS A 1 99 ? 6.098 10.048 -7.940 1.00 97.00 99 LYS A N 1
ATOM 783 C CA . LYS A 1 99 ? 5.144 10.951 -7.267 1.00 97.00 99 LYS A CA 1
ATOM 784 C C . LYS A 1 99 ? 4.109 10.210 -6.421 1.00 97.00 99 LYS A C 1
ATOM 786 O O . LYS A 1 99 ? 3.554 10.800 -5.501 1.00 97.00 99 LYS A O 1
ATOM 791 N N . LEU A 1 100 ? 3.823 8.956 -6.766 1.00 97.25 100 LEU A N 1
ATOM 792 C CA . LEU A 1 100 ? 2.830 8.122 -6.085 1.00 97.25 100 LEU A CA 1
ATOM 793 C C . LEU A 1 100 ? 3.457 7.146 -5.080 1.00 97.25 100 LEU A C 1
ATOM 795 O O . LEU A 1 100 ? 2.740 6.537 -4.288 1.00 97.25 100 LEU A O 1
ATOM 799 N N . GLU A 1 101 ? 4.780 6.977 -5.105 1.00 96.75 101 GLU A N 1
ATOM 800 C CA . GLU A 1 101 ? 5.503 6.128 -4.164 1.00 96.75 101 GLU A CA 1
ATOM 801 C C . GLU A 1 101 ? 5.193 6.532 -2.716 1.00 96.75 101 GLU A C 1
ATOM 803 O O . GLU A 1 101 ? 5.238 7.702 -2.344 1.00 96.75 101 GLU A O 1
ATOM 808 N N . GLY A 1 102 ? 4.847 5.541 -1.894 1.00 93.62 102 GLY A N 1
ATOM 809 C CA . GLY A 1 102 ? 4.522 5.747 -0.484 1.00 93.62 102 GLY A CA 1
ATOM 810 C C . GLY A 1 102 ? 3.107 6.268 -0.214 1.00 93.62 102 GLY A C 1
ATOM 811 O O . GLY A 1 102 ? 2.693 6.271 0.945 1.00 93.62 102 GLY A O 1
ATOM 812 N N . MET A 1 103 ? 2.324 6.634 -1.235 1.00 94.69 103 MET A N 1
ATOM 813 C CA . MET A 1 103 ? 0.937 7.054 -1.020 1.00 94.69 103 MET A CA 1
ATOM 814 C C . MET A 1 103 ? 0.074 5.906 -0.463 1.00 94.69 103 MET A C 1
ATOM 816 O O . MET A 1 103 ? 0.258 4.751 -0.868 1.00 94.69 103 MET A O 1
ATOM 820 N N . PRO A 1 104 ? -0.885 6.187 0.442 1.00 91.69 104 PRO A N 1
ATOM 821 C CA . PRO A 1 104 ? -1.863 5.201 0.892 1.00 91.69 104 PRO A CA 1
ATOM 822 C C . PRO A 1 104 ? -2.672 4.650 -0.284 1.00 91.69 104 PRO A C 1
ATOM 824 O O . PRO A 1 104 ? -3.199 5.406 -1.097 1.00 91.69 104 PRO A O 1
ATOM 827 N N . ARG A 1 105 ? -2.786 3.323 -0.373 1.00 88.88 105 ARG A N 1
ATOM 828 C CA . ARG A 1 105 ? -3.475 2.637 -1.472 1.00 88.88 105 ARG A CA 1
ATOM 829 C C . ARG A 1 105 ? -4.845 2.104 -1.073 1.00 88.88 105 ARG A C 1
ATOM 831 O O . ARG A 1 105 ? -5.799 2.235 -1.830 1.00 88.88 105 ARG A O 1
ATOM 838 N N . HIS A 1 106 ? -4.922 1.417 0.059 1.00 85.75 106 HIS A N 1
ATOM 839 C CA . HIS A 1 106 ? -6.172 0.887 0.596 1.00 85.75 106 HIS A CA 1
ATOM 840 C C . HIS A 1 106 ? -6.084 0.764 2.112 1.00 85.75 106 HIS A C 1
ATOM 842 O O . HIS A 1 106 ? -5.010 0.504 2.665 1.00 85.75 106 HIS A O 1
ATOM 848 N N . ALA A 1 107 ? -7.232 0.949 2.762 1.00 85.12 107 ALA A N 1
ATOM 849 C CA . ALA A 1 107 ? -7.396 0.644 4.170 1.00 85.12 107 ALA A CA 1
ATOM 850 C C . ALA A 1 107 ? -7.264 -0.867 4.392 1.00 85.12 107 ALA A C 1
ATOM 852 O O . ALA A 1 107 ? -7.720 -1.681 3.584 1.00 85.12 107 ALA A O 1
ATOM 853 N N . SER A 1 108 ? -6.628 -1.221 5.495 1.00 82.31 108 SER A N 1
ATOM 854 C CA . SER A 1 108 ? -6.503 -2.573 6.016 1.00 82.31 108 SER A CA 1
ATOM 855 C C . SER A 1 108 ? -6.674 -2.513 7.531 1.00 82.31 108 SER A C 1
ATOM 857 O O . SER A 1 108 ? -6.606 -1.449 8.143 1.00 82.31 108 SER A O 1
ATOM 859 N N . THR A 1 109 ? -6.876 -3.659 8.158 1.00 80.56 109 THR A N 1
ATOM 860 C CA . THR A 1 109 ? -6.947 -3.750 9.618 1.00 80.56 109 THR A CA 1
ATOM 861 C C . THR A 1 109 ? -5.543 -3.951 10.180 1.00 80.56 109 THR A C 1
ATOM 863 O O . THR A 1 109 ? -4.781 -4.770 9.654 1.00 80.56 109 THR A O 1
ATOM 866 N N . HIS A 1 110 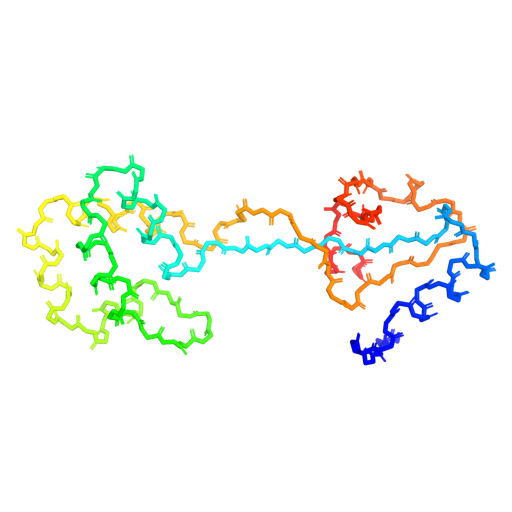? -5.167 -3.187 11.209 1.00 70.50 110 HIS A N 1
ATOM 867 C CA . HIS A 1 110 ? -3.889 -3.361 11.892 1.00 70.50 110 HIS A CA 1
ATOM 868 C C . HIS A 1 110 ? -3.854 -4.741 12.549 1.00 70.50 110 HIS A C 1
ATOM 870 O O . HIS A 1 110 ? -4.775 -5.126 13.263 1.00 70.50 110 HIS A O 1
ATOM 876 N N . ALA A 1 111 ? -2.778 -5.494 12.324 1.00 61.94 111 ALA A N 1
ATOM 877 C CA . ALA A 1 111 ? -2.706 -6.892 12.744 1.00 61.94 111 ALA A CA 1
ATOM 878 C C . ALA A 1 111 ? -2.681 -7.091 14.274 1.00 61.94 111 ALA A C 1
ATOM 880 O O . ALA A 1 111 ? -2.919 -8.212 14.726 1.00 61.94 111 ALA A O 1
ATOM 881 N N . ALA A 1 112 ? -2.385 -6.032 15.040 1.00 62.69 112 ALA A N 1
ATOM 882 C CA . ALA A 1 112 ? -2.113 -6.100 16.480 1.00 62.69 112 ALA A CA 1
ATOM 883 C C . ALA A 1 112 ? -2.764 -4.984 17.325 1.00 62.69 112 ALA A C 1
ATOM 885 O O . ALA A 1 112 ? -2.521 -4.912 18.520 1.00 62.69 112 ALA A O 1
ATOM 886 N N . GLY A 1 113 ? -3.568 -4.094 16.734 1.00 75.75 113 GLY A N 1
ATOM 887 C CA . GLY A 1 113 ? -4.064 -2.911 17.446 1.00 75.75 113 GLY A CA 1
ATOM 888 C C . GLY A 1 113 ? -5.541 -3.034 17.786 1.00 75.75 113 GLY A C 1
ATOM 889 O O . GLY A 1 113 ? -6.361 -2.999 16.870 1.00 75.75 113 GLY A O 1
ATOM 890 N N . VAL A 1 114 ? -5.877 -3.135 19.071 1.00 88.25 114 VAL A N 1
ATOM 891 C CA . VAL A 1 114 ? -7.228 -2.860 19.580 1.00 88.25 114 VAL A CA 1
ATOM 892 C C . VAL A 1 114 ? -7.179 -1.671 20.525 1.00 88.25 114 VAL A C 1
ATOM 894 O O . VAL A 1 114 ? -6.252 -1.547 21.321 1.00 88.25 114 VAL A O 1
ATOM 897 N N . VAL A 1 115 ? -8.185 -0.811 20.440 1.00 90.81 115 VAL A N 1
ATOM 898 C CA . VAL A 1 115 ? -8.426 0.256 21.408 1.00 90.81 115 VAL A CA 1
ATOM 899 C C . VAL A 1 115 ? -9.598 -0.150 22.295 1.00 90.81 115 VAL A C 1
ATOM 901 O O . VAL A 1 115 ? -10.580 -0.710 21.808 1.00 90.81 115 VAL A O 1
ATOM 904 N N . ILE A 1 116 ? -9.465 0.099 23.597 1.00 92.62 116 ILE A N 1
ATOM 905 C CA . ILE A 1 116 ? 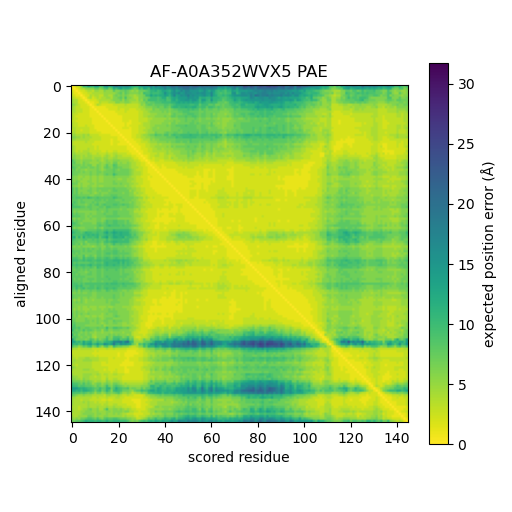-10.491 -0.166 24.610 1.00 92.62 116 ILE A CA 1
ATOM 906 C C . ILE A 1 116 ? -10.757 1.151 25.333 1.00 92.62 116 ILE A C 1
ATOM 908 O O . ILE A 1 116 ? -9.819 1.766 25.846 1.00 92.62 116 ILE A O 1
ATOM 912 N N . THR A 1 117 ? -12.015 1.579 25.375 1.00 94.06 117 THR A N 1
ATOM 913 C CA . THR A 1 117 ? -12.422 2.876 25.932 1.00 94.06 117 THR A CA 1
ATOM 914 C C . THR A 1 117 ? -13.468 2.722 27.039 1.00 94.06 117 THR A C 1
ATOM 916 O O . THR A 1 117 ? -14.192 1.732 27.112 1.00 94.06 117 THR A O 1
ATOM 919 N N . ASP A 1 118 ? -13.554 3.701 27.940 1.00 95.06 118 ASP A N 1
ATOM 920 C CA . ASP A 1 118 ? -14.526 3.736 29.049 1.00 95.06 118 ASP A CA 1
ATOM 921 C C . ASP A 1 118 ? -15.946 4.132 28.607 1.00 95.06 118 ASP A C 1
ATOM 923 O O . ASP A 1 118 ? -16.909 3.838 29.309 1.00 95.06 118 ASP A O 1
ATOM 927 N N . LYS A 1 119 ? -16.066 4.783 27.446 1.00 96.31 119 LYS A N 1
ATOM 928 C CA . LYS A 1 119 ? -17.297 5.108 26.706 1.00 96.31 119 LYS A CA 1
ATOM 929 C C . LYS A 1 119 ? -17.250 4.462 25.318 1.00 96.31 119 LYS A C 1
ATOM 931 O O . LYS A 1 119 ? -16.174 3.986 24.945 1.00 96.31 119 LYS A O 1
ATOM 936 N N . PRO A 1 120 ? -18.346 4.471 24.541 1.00 96.12 120 PRO A N 1
ATOM 937 C CA . PRO A 1 120 ? -18.313 4.010 23.160 1.00 96.12 120 PRO A CA 1
ATOM 938 C C . PRO A 1 120 ? -17.160 4.637 22.359 1.00 96.12 120 PRO A C 1
ATOM 940 O O . PRO A 1 120 ? -16.894 5.834 22.469 1.00 96.12 120 PRO A O 1
ATOM 943 N N . VAL A 1 121 ? -16.448 3.844 21.553 1.00 94.50 121 VAL A N 1
ATOM 944 C CA . VAL A 1 121 ? -15.221 4.288 20.855 1.00 94.50 121 VAL A CA 1
ATOM 945 C C . VAL A 1 121 ? -15.495 5.482 19.929 1.00 94.50 121 VAL A C 1
ATOM 947 O O . VAL A 1 121 ? -14.636 6.345 19.742 1.00 94.50 121 VAL A O 1
ATOM 950 N N . ASN A 1 122 ? -16.706 5.561 19.373 1.00 94.88 122 ASN A N 1
ATOM 951 C CA . ASN A 1 122 ? -17.135 6.650 18.495 1.00 94.88 122 ASN A CA 1
ATOM 952 C C . ASN A 1 122 ? -17.285 8.012 19.198 1.00 94.88 122 ASN A C 1
ATOM 954 O O . ASN A 1 122 ? -17.330 9.025 18.501 1.00 94.88 122 ASN A O 1
ATOM 958 N N . ASP A 1 123 ? -17.301 8.057 20.534 1.00 96.31 123 ASP A N 1
ATOM 959 C CA . ASP A 1 123 ? -17.219 9.311 21.295 1.00 96.31 123 ASP A CA 1
ATOM 960 C C . ASP A 1 123 ? -15.810 9.928 21.224 1.00 96.31 123 ASP A C 1
ATOM 962 O O . ASP A 1 123 ? -15.648 11.130 21.444 1.00 96.31 123 ASP A O 1
ATOM 966 N N . TYR A 1 124 ? -14.790 9.119 20.910 1.00 94.06 124 TYR A N 1
ATOM 967 C CA . TYR A 1 124 ? -13.385 9.530 20.863 1.00 94.06 124 TYR A CA 1
ATOM 968 C C . TYR A 1 124 ? -12.865 9.698 19.439 1.00 94.06 124 TYR A C 1
ATOM 970 O O . TYR A 1 124 ? -12.190 10.682 19.134 1.00 94.06 124 TYR A O 1
ATOM 978 N N . VAL A 1 125 ? -13.148 8.729 18.564 1.00 94.56 125 VAL A N 1
ATOM 979 C CA . VAL A 1 125 ? -12.587 8.687 17.209 1.00 94.56 125 VAL A CA 1
ATOM 980 C C . VAL A 1 125 ? -13.622 8.231 16.183 1.00 94.56 125 VAL A C 1
ATOM 982 O O . VAL A 1 125 ? -14.454 7.371 16.473 1.00 94.56 125 VAL A O 1
ATOM 985 N N . PRO A 1 126 ? -13.568 8.748 14.943 1.00 94.62 126 PRO A N 1
ATOM 986 C CA . PRO A 1 126 ? -14.421 8.243 13.882 1.00 94.62 126 PRO A CA 1
ATOM 987 C C . PRO A 1 126 ? -14.080 6.783 13.568 1.00 94.62 126 PRO A C 1
ATOM 989 O O . PRO A 1 126 ? -12.914 6.382 13.557 1.00 94.62 126 PRO A O 1
ATOM 992 N N . LEU A 1 127 ? -15.114 5.996 13.273 1.00 92.94 127 LEU A N 1
ATOM 993 C CA . LEU A 1 127 ? -15.009 4.576 12.937 1.00 92.94 127 LEU A CA 1
ATOM 994 C C . LEU A 1 127 ? -15.248 4.352 11.439 1.00 92.94 127 LEU A C 1
ATOM 996 O O . LEU A 1 127 ? -15.920 5.143 10.770 1.00 92.94 127 LEU A O 1
ATOM 1000 N N . CYS A 1 128 ? -14.710 3.268 10.893 1.00 89.19 128 CYS A N 1
ATOM 1001 C CA . CYS A 1 128 ? -15.106 2.743 9.594 1.00 89.19 128 CYS A CA 1
ATOM 1002 C C . CYS A 1 128 ? -15.302 1.229 9.660 1.00 89.19 128 CYS A C 1
ATOM 1004 O O . CYS A 1 128 ? -14.721 0.528 10.487 1.00 89.19 128 CYS A O 1
ATOM 1006 N N . THR A 1 129 ? -16.154 0.719 8.779 1.00 84.44 129 THR A N 1
ATOM 1007 C CA . THR A 1 129 ? -16.421 -0.713 8.684 1.00 84.44 129 THR A CA 1
ATOM 1008 C C . THR A 1 129 ? -15.589 -1.281 7.547 1.00 84.44 129 THR A C 1
ATOM 1010 O O . THR A 1 129 ? -15.747 -0.898 6.386 1.00 84.44 129 THR A O 1
ATOM 1013 N N . THR A 1 130 ? -14.684 -2.193 7.884 1.00 77.44 130 THR A N 1
ATOM 1014 C CA . THR A 1 130 ? -14.031 -3.062 6.900 1.00 77.44 130 THR A CA 1
ATOM 1015 C C . THR A 1 130 ? -14.879 -4.316 6.697 1.00 77.44 130 THR A C 1
ATOM 1017 O O . THR A 1 130 ? -15.902 -4.496 7.352 1.00 77.44 130 THR A O 1
ATOM 1020 N N . ARG A 1 131 ? -14.473 -5.208 5.788 1.00 73.75 131 ARG A N 1
ATOM 1021 C CA . ARG A 1 131 ? -15.226 -6.440 5.506 1.00 73.75 131 ARG A CA 1
ATOM 1022 C C . ARG A 1 131 ? -15.435 -7.318 6.747 1.00 73.75 131 ARG A C 1
ATOM 1024 O O . ARG A 1 131 ? -16.451 -7.996 6.829 1.00 73.75 131 ARG A O 1
ATOM 1031 N N . ASP A 1 132 ? -14.484 -7.270 7.678 1.00 71.12 132 ASP A N 1
ATOM 1032 C CA . ASP A 1 132 ? -14.368 -8.240 8.766 1.00 71.12 132 ASP A CA 1
ATOM 1033 C C . ASP A 1 132 ? -14.488 -7.606 10.164 1.00 71.12 132 ASP A C 1
ATOM 1035 O O . ASP A 1 132 ? -14.608 -8.332 11.147 1.00 71.12 132 ASP A O 1
ATOM 1039 N N . ALA A 1 133 ? -14.421 -6.271 10.280 1.00 78.50 133 ALA A N 1
ATOM 1040 C CA . ALA A 1 133 ? -14.429 -5.585 11.574 1.00 78.50 133 ALA A CA 1
ATOM 1041 C C . ALA A 1 133 ? -14.724 -4.081 11.485 1.00 78.50 133 ALA A C 1
ATOM 1043 O O . ALA A 1 133 ? -14.402 -3.417 10.490 1.00 78.50 133 ALA A O 1
ATOM 1044 N N . THR A 1 134 ? -15.236 -3.537 12.590 1.00 86.94 134 THR A N 1
ATOM 1045 C CA . THR A 1 134 ? -15.221 -2.100 12.879 1.00 86.94 134 THR A CA 1
ATOM 1046 C C . THR A 1 134 ? -13.817 -1.685 13.307 1.00 86.94 134 THR A C 1
ATOM 1048 O O . THR A 1 134 ? -13.242 -2.256 14.239 1.00 86.94 134 THR A O 1
ATOM 1051 N N . VAL A 1 135 ? -13.261 -0.696 12.611 1.00 92.00 135 VAL A N 1
ATOM 1052 C CA . VAL A 1 135 ? -11.933 -0.149 12.888 1.00 92.00 135 VAL A CA 1
ATOM 1053 C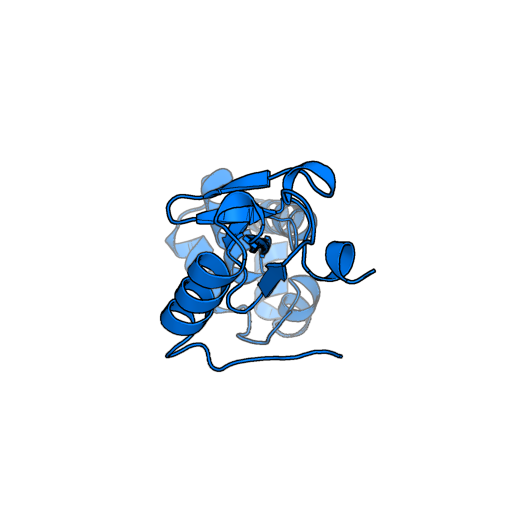 C . VAL A 1 135 ? -12.003 1.358 13.123 1.00 92.00 135 VAL A C 1
ATOM 1055 O O . VAL A 1 135 ? -12.906 2.034 12.632 1.00 92.00 135 VAL A O 1
ATOM 1058 N N . THR A 1 136 ? -11.044 1.909 13.855 1.00 93.56 136 THR A N 1
ATOM 1059 C CA . THR A 1 136 ? -10.838 3.360 13.954 1.00 93.56 136 THR A CA 1
ATOM 1060 C C . THR A 1 136 ? -10.408 3.927 12.604 1.00 93.56 136 THR A C 1
ATOM 1062 O O . THR A 1 136 ? -9.761 3.234 11.835 1.00 93.56 136 THR A O 1
ATOM 1065 N N . GLN A 1 137 ? -10.705 5.188 12.288 1.00 92.44 137 GLN A N 1
ATOM 1066 C CA . GLN A 1 137 ? -10.153 5.831 11.080 1.00 92.44 137 GLN A CA 1
ATOM 1067 C C . GLN A 1 137 ? -8.755 6.423 11.303 1.00 92.44 137 GLN A C 1
ATOM 1069 O O . GLN A 1 137 ? -8.052 6.731 10.340 1.00 92.44 137 GLN A O 1
ATOM 1074 N N . PHE A 1 138 ? -8.344 6.579 12.560 1.00 92.31 138 PHE A N 1
ATOM 1075 C CA . PHE A 1 138 ? -7.004 7.020 12.928 1.00 92.31 138 PHE A CA 1
ATOM 1076 C C . PHE A 1 138 ? -6.070 5.827 13.109 1.00 92.31 138 PHE A C 1
ATOM 1078 O O . PHE A 1 138 ? -6.481 4.775 13.603 1.00 92.31 138 PHE A O 1
ATOM 1085 N N . THR A 1 139 ? -4.820 5.992 12.676 1.00 90.31 139 THR A N 1
ATOM 1086 C CA . THR A 1 139 ? -3.781 4.964 12.796 1.00 90.31 139 THR A CA 1
ATOM 1087 C C . THR A 1 139 ? -3.253 4.887 14.226 1.00 90.31 139 THR A C 1
ATOM 1089 O O . THR A 1 139 ? -3.485 5.783 15.034 1.00 90.31 139 THR A O 1
ATOM 1092 N N . MET A 1 140 ? -2.508 3.818 14.529 1.00 87.81 140 MET A N 1
ATOM 1093 C CA . MET A 1 140 ? -1.972 3.552 15.868 1.00 87.81 140 MET A CA 1
ATOM 1094 C C . MET A 1 140 ? -1.229 4.750 16.462 1.00 87.81 140 MET A C 1
ATOM 1096 O O . MET A 1 140 ? -1.511 5.107 17.596 1.00 87.81 140 MET A O 1
ATOM 1100 N N . ASN A 1 141 ? -0.345 5.397 15.696 1.00 86.25 141 ASN A N 1
ATOM 1101 C CA . ASN A 1 141 ? 0.420 6.543 16.194 1.00 86.25 141 ASN A CA 1
ATOM 1102 C C . ASN A 1 141 ? -0.509 7.680 16.636 1.00 86.25 141 ASN A C 1
ATOM 1104 O O . ASN A 1 141 ? -0.386 8.169 17.744 1.00 86.25 141 ASN A O 1
ATOM 1108 N N . THR A 1 142 ? -1.506 8.023 15.817 1.00 88.56 142 THR A N 1
ATOM 1109 C CA . THR A 1 142 ? -2.472 9.085 16.140 1.00 88.56 142 THR A CA 1
ATOM 1110 C C . THR A 1 142 ? -3.384 8.738 17.319 1.00 88.56 142 THR A C 1
ATOM 1112 O O . THR A 1 142 ? -3.906 9.639 17.956 1.00 88.56 142 THR A O 1
ATOM 1115 N N . ILE A 1 143 ? -3.619 7.451 17.588 1.00 86.06 143 ILE A N 1
ATOM 1116 C CA . ILE A 1 143 ? -4.414 6.995 18.741 1.00 86.06 143 ILE A CA 1
ATOM 1117 C C . ILE A 1 143 ? -3.573 6.930 20.019 1.00 86.06 143 ILE A C 1
ATOM 1119 O O . ILE A 1 143 ? -4.114 7.077 21.111 1.00 86.06 143 ILE A O 1
ATOM 1123 N N . ALA A 1 144 ? -2.280 6.634 19.886 1.00 81.31 144 ALA A N 1
ATOM 1124 C CA . ALA A 1 144 ? -1.359 6.498 21.006 1.00 81.31 144 ALA A CA 1
ATOM 1125 C C . ALA A 1 144 ? -0.839 7.848 21.532 1.00 81.31 144 ALA A C 1
ATOM 1127 O O . ALA A 1 144 ? -0.413 7.898 22.687 1.00 81.31 144 ALA A O 1
ATOM 1128 N N . ASP A 1 145 ? -0.855 8.887 20.690 1.00 79.38 145 ASP A N 1
ATOM 1129 C CA . ASP A 1 145 ? -0.518 10.278 21.028 1.00 79.38 145 ASP A CA 1
ATOM 1130 C C . ASP A 1 145 ? -1.591 10.944 21.913 1.00 79.38 145 ASP A C 1
ATOM 1132 O O . ASP A 1 145 ? -1.201 11.629 22.891 1.00 79.38 145 ASP A O 1
#

Sequence (145 aa):
FDIDFCYERRGEVIQYVTDKYGEDHVAQIVTFNTMAARAVIRDVGRAMDVPYATVERIAKRIPRVLNITLDAALKEDKALADEIESDVILRDMITVAKKLEGMPRHASTHAAGVVITDKPVNDYVPLCTTRDATVTQFTMNTIAD

Secondary structure (DSSP, 8-state):
------GGGHHHHHHHHHHHH-GGGEEEEEEEEE--HHHHHHHHHHHTT--HHHHHHHHHHS---TT--HHHHHHH-HHHHHHHHH-HHHHHHHHHHHHHTT-EEEEEEEEEEEEE-SS-GGGTS-EEE-SS-EEESS-HHHHH-

Foldseek 3Di:
DDDWDDLPCVVVVQVVLCVVQHVQQKFFAKDFDACALLNLLQVLCVVLVNDNVVSNVLSVQQDPDPRDAPVNSCVVPVVSVVVQVVDPSSVVSVVVSNVRHGPGDDMDTDSIGMGGHNDGCCVPADWDDDPPTIHGPDHPVVVVD

Radius of gyration: 20.44 Å; Cα contacts (8 Å, |Δi|>4): 187; chains: 1; bounding box: 42×28×53 Å